Protein AF-A0A939NNY1-F1 (afdb_monomer_lite)

Secondary structure (DSSP, 8-state):
-HHHHHHHHHHHHHHHHHHHHHHHHHHHHHHHHT--GGG--HHHHHHHHHHHHHHHHHHHHHHHHHHHHHHTGGG---

InterPro domains:
  IPR019685 Protein of unknown function DUF2534 [PF10749] (2-75)

Organism: Klebsiella pneumoniae (NCBI:txid573)

Sequence (78 aa):
MKLQKYCLSLAVVFAIALAVVGRATFGGVVSEYNMPYSEWTTSMFFLQGAMVTVYSIVFTA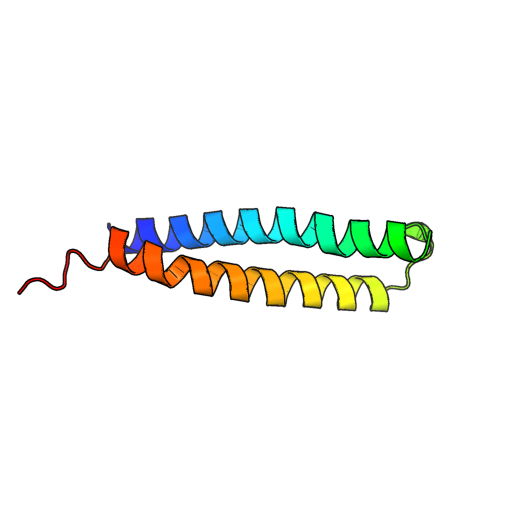LFAIPLGFIFLGADRQD

Structure (mmCIF, N/CA/C/O backbone):
data_AF-A0A939NNY1-F1
#
_entry.id   AF-A0A939NNY1-F1
#
loop_
_atom_site.group_PDB
_atom_site.id
_atom_site.type_symbol
_atom_site.label_atom_id
_atom_site.label_alt_id
_atom_site.label_comp_id
_atom_site.label_asym_id
_atom_site.label_entity_id
_atom_site.label_seq_id
_atom_site.pdbx_PDB_ins_code
_atom_site.Cartn_x
_atom_site.Cartn_y
_atom_site.Cartn_z
_atom_site.occupancy
_atom_site.B_iso_or_equiv
_atom_site.auth_seq_id
_atom_site.auth_comp_id
_atom_site.auth_asym_id
_atom_site.auth_atom_id
_atom_site.pdbx_PDB_model_num
ATOM 1 N N . MET A 1 1 ? -7.747 -7.392 25.759 1.00 63.88 1 MET A N 1
ATOM 2 C CA . MET A 1 1 ? -8.040 -8.273 24.597 1.00 63.88 1 MET A CA 1
ATOM 3 C C . MET A 1 1 ? -8.501 -7.513 23.343 1.00 63.88 1 MET A C 1
ATOM 5 O O . MET A 1 1 ? -8.103 -7.909 22.255 1.00 63.88 1 MET A O 1
ATOM 9 N N . LYS A 1 2 ? -9.300 -6.431 23.450 1.00 73.88 2 LYS A N 1
ATOM 10 C CA . LYS A 1 2 ? -9.788 -5.640 22.293 1.00 73.88 2 LYS A CA 1
ATOM 11 C C . LYS A 1 2 ? -8.668 -4.945 21.494 1.00 73.88 2 LYS A C 1
ATOM 13 O O . LYS A 1 2 ? -8.624 -5.100 20.281 1.00 73.88 2 LYS A O 1
ATOM 18 N N . LEU A 1 3 ? -7.703 -4.302 22.166 1.00 79.00 3 LEU A N 1
ATOM 19 C CA . LEU A 1 3 ? -6.553 -3.650 21.512 1.00 79.00 3 LEU A CA 1
ATOM 20 C C . LEU A 1 3 ? -5.692 -4.628 20.692 1.00 79.00 3 LEU A C 1
ATOM 22 O O . LEU A 1 3 ? -5.278 -4.314 19.586 1.00 79.00 3 LEU A O 1
ATOM 26 N N . GLN A 1 4 ? -5.480 -5.847 21.195 1.00 85.44 4 GLN A N 1
ATOM 27 C CA . GLN A 1 4 ? -4.748 -6.885 20.462 1.00 85.44 4 GLN A CA 1
ATOM 28 C C . GLN A 1 4 ? -5.491 -7.307 19.184 1.00 85.44 4 GLN A C 1
ATOM 30 O O . GLN A 1 4 ? -4.866 -7.479 18.142 1.00 85.44 4 GLN A O 1
ATOM 35 N N . LYS A 1 5 ? -6.826 -7.430 19.243 1.00 86.94 5 LYS A N 1
ATOM 36 C CA . LYS A 1 5 ? -7.667 -7.706 18.065 1.00 86.94 5 LYS A CA 1
ATOM 37 C C . LYS A 1 5 ? -7.653 -6.543 17.069 1.00 86.94 5 LYS A C 1
ATOM 39 O O . LYS A 1 5 ? -7.650 -6.791 15.871 1.00 86.94 5 LYS A O 1
ATOM 44 N N . TYR A 1 6 ? -7.595 -5.307 17.562 1.00 88.25 6 TYR A N 1
ATOM 45 C CA . TYR A 1 6 ? -7.469 -4.102 16.744 1.00 88.25 6 TYR A CA 1
ATOM 46 C C . TYR A 1 6 ? -6.111 -4.014 16.027 1.00 88.25 6 TYR A C 1
ATOM 48 O O . TYR A 1 6 ? -6.064 -3.796 14.822 1.00 88.25 6 TYR A O 1
ATOM 56 N N . CYS A 1 7 ? -4.996 -4.260 16.720 1.00 89.00 7 CYS A N 1
ATOM 57 C CA . CYS A 1 7 ? -3.684 -4.301 16.066 1.00 89.00 7 CYS A CA 1
ATOM 58 C C . CYS A 1 7 ? -3.597 -5.442 15.044 1.00 89.00 7 CYS A C 1
ATOM 60 O O . CYS A 1 7 ? -3.047 -5.255 13.960 1.00 89.00 7 CYS A O 1
ATOM 62 N N . LEU A 1 8 ? -4.169 -6.610 15.362 1.00 92.19 8 LEU A N 1
ATOM 63 C CA . LEU A 1 8 ? -4.225 -7.737 14.432 1.00 92.19 8 LEU A CA 1
ATOM 64 C C . LEU A 1 8 ? -5.062 -7.400 13.189 1.00 92.19 8 LEU A C 1
ATOM 66 O O . LEU A 1 8 ? -4.641 -7.715 12.079 1.00 92.19 8 LEU A O 1
ATOM 70 N N . SER A 1 9 ? -6.214 -6.741 13.346 1.00 91.25 9 SER A N 1
ATOM 71 C CA . SER A 1 9 ? -7.047 -6.348 12.205 1.00 91.25 9 SER A CA 1
ATOM 72 C C . SER A 1 9 ? -6.364 -5.294 11.332 1.00 91.25 9 SER A C 1
ATOM 74 O O . SER A 1 9 ? -6.394 -5.429 10.109 1.00 91.25 9 SER A O 1
ATOM 76 N N . LEU A 1 10 ? -5.662 -4.319 11.923 1.00 93.44 10 LEU A N 1
ATOM 77 C CA . LEU A 1 10 ? -4.821 -3.381 11.169 1.00 93.44 10 LEU A CA 1
ATOM 78 C C . LEU A 1 10 ? -3.716 -4.101 10.390 1.00 93.44 10 LEU A C 1
ATOM 80 O O . LEU A 1 10 ? -3.498 -3.790 9.222 1.00 93.44 10 LEU A O 1
ATOM 84 N N . ALA A 1 11 ? -3.034 -5.064 11.014 1.00 94.31 11 ALA A N 1
ATOM 85 C CA . ALA A 1 11 ? -1.974 -5.828 10.359 1.00 94.31 11 ALA A CA 1
ATOM 86 C C . ALA A 1 11 ? -2.508 -6.630 9.161 1.00 94.31 11 ALA A C 1
ATOM 88 O O . ALA A 1 11 ? -1.865 -6.676 8.114 1.00 94.31 11 ALA A O 1
ATOM 89 N N . VAL A 1 12 ? -3.706 -7.211 9.285 1.00 95.31 12 VAL A N 1
ATOM 90 C CA . VAL A 1 12 ? -4.376 -7.911 8.178 1.00 95.31 12 VAL A CA 1
ATOM 91 C C . VAL A 1 12 ? -4.735 -6.944 7.050 1.00 95.31 12 VAL A C 1
ATOM 93 O O . VAL A 1 12 ? -4.441 -7.236 5.892 1.00 95.31 12 VAL A O 1
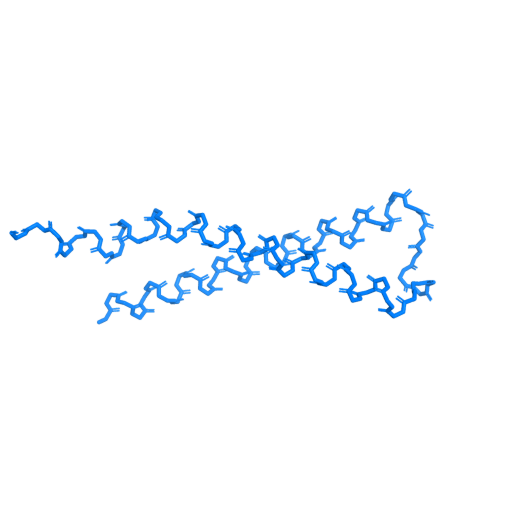ATOM 96 N N . VAL A 1 13 ? -5.314 -5.779 7.362 1.00 95.38 13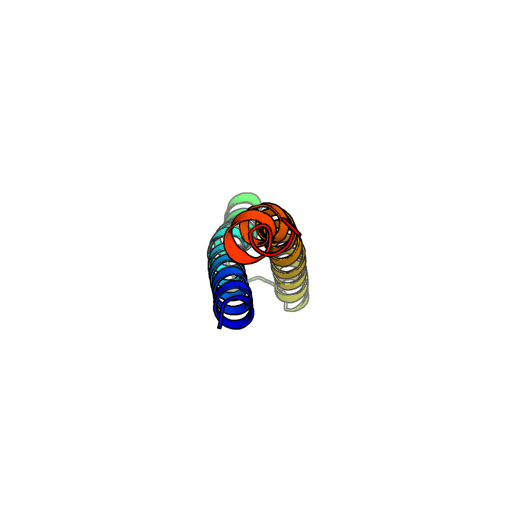 VAL A N 1
ATOM 97 C CA . VAL A 1 13 ? -5.616 -4.757 6.344 1.00 95.38 13 VAL A CA 1
ATOM 98 C C . VAL A 1 13 ? -4.343 -4.291 5.644 1.00 95.38 13 VAL A C 1
ATOM 100 O O . VAL A 1 13 ? -4.328 -4.204 4.419 1.00 95.38 13 VAL A O 1
ATOM 103 N N . PHE A 1 14 ? -3.265 -4.062 6.392 1.00 95.25 14 PHE A N 1
ATOM 104 C CA . PHE A 1 14 ? -1.978 -3.672 5.827 1.00 95.25 14 PHE A CA 1
ATOM 105 C C . PHE A 1 14 ? -1.406 -4.741 4.893 1.00 95.25 14 PHE A C 1
ATOM 107 O O . PHE A 1 14 ? -0.950 -4.415 3.799 1.00 95.25 14 PHE A O 1
ATOM 114 N N . ALA A 1 15 ? -1.484 -6.021 5.269 1.00 96.88 15 ALA A N 1
ATOM 115 C CA . ALA A 1 15 ? -1.045 -7.123 4.415 1.00 96.88 15 ALA A CA 1
ATOM 116 C C . ALA A 1 15 ? -1.866 -7.213 3.114 1.00 96.88 15 ALA A C 1
ATOM 118 O O . ALA A 1 15 ? -1.299 -7.392 2.035 1.00 96.88 15 ALA A O 1
ATOM 119 N N . ILE A 1 16 ? -3.190 -7.038 3.198 1.00 96.62 16 ILE A N 1
ATOM 120 C CA . ILE A 1 16 ? -4.071 -7.004 2.020 1.00 96.62 16 ILE A CA 1
ATOM 121 C C . ILE A 1 16 ? -3.731 -5.800 1.133 1.00 96.62 16 ILE A C 1
ATOM 123 O O . ILE A 1 16 ? -3.607 -5.950 -0.083 1.00 96.62 16 ILE A O 1
ATOM 127 N N . ALA A 1 17 ? -3.539 -4.621 1.730 1.00 96.44 17 ALA A N 1
ATOM 128 C CA . ALA A 1 17 ? -3.169 -3.409 1.010 1.00 96.44 17 ALA A CA 1
ATOM 129 C C . ALA A 1 17 ? -1.830 -3.585 0.280 1.00 96.44 17 ALA A C 1
ATOM 131 O O . ALA A 1 17 ? -1.766 -3.314 -0.916 1.00 96.44 17 ALA A O 1
ATOM 132 N N . LEU A 1 18 ? -0.807 -4.137 0.942 1.00 96.50 18 LEU A N 1
ATOM 133 C CA . LEU A 1 18 ? 0.483 -4.442 0.315 1.00 96.50 18 LEU A CA 1
ATOM 134 C C . LEU A 1 18 ? 0.339 -5.370 -0.893 1.00 96.50 18 LEU A C 1
ATOM 136 O O . LEU A 1 18 ? 0.957 -5.122 -1.928 1.00 96.50 18 LEU A O 1
ATOM 140 N N . ALA A 1 19 ? -0.482 -6.416 -0.790 1.00 96.00 19 ALA A N 1
ATOM 141 C CA . ALA A 1 19 ? -0.691 -7.351 -1.891 1.00 96.00 19 ALA A CA 1
ATOM 142 C C . ALA A 1 19 ? -1.395 -6.686 -3.088 1.00 96.00 19 ALA A C 1
ATOM 144 O O . ALA A 1 19 ? -0.945 -6.815 -4.230 1.00 96.00 19 ALA A O 1
ATOM 145 N N . VAL A 1 20 ? -2.481 -5.950 -2.835 1.00 96.44 20 VAL A N 1
ATOM 146 C CA . VAL A 1 20 ? -3.286 -5.309 -3.888 1.00 96.44 20 VAL A CA 1
ATOM 147 C C . VAL A 1 20 ? -2.522 -4.160 -4.541 1.00 96.44 20 VAL A C 1
ATOM 149 O O . VAL A 1 20 ? -2.405 -4.118 -5.768 1.00 96.44 20 VAL A O 1
ATOM 152 N N . VAL A 1 21 ? -1.970 -3.252 -3.733 1.00 96.50 21 VAL A N 1
ATOM 153 C CA . VAL A 1 21 ? -1.204 -2.098 -4.214 1.00 96.50 21 VAL A CA 1
ATOM 154 C C . VAL A 1 21 ? 0.083 -2.565 -4.882 1.00 96.50 21 VAL A C 1
ATOM 156 O O . VAL A 1 21 ? 0.392 -2.093 -5.967 1.00 96.50 21 VAL A O 1
ATOM 159 N N . GLY A 1 22 ? 0.789 -3.545 -4.311 1.00 95.44 22 GLY A N 1
ATOM 160 C CA . GLY A 1 22 ? 1.976 -4.138 -4.928 1.00 95.44 22 GLY A CA 1
ATOM 161 C C . GLY A 1 22 ? 1.687 -4.659 -6.333 1.00 95.44 22 GLY A C 1
ATOM 162 O O . GLY A 1 22 ? 2.345 -4.267 -7.296 1.00 95.44 22 GLY A O 1
ATOM 163 N N . ARG A 1 23 ? 0.642 -5.475 -6.484 1.00 94.44 23 ARG A N 1
ATOM 164 C CA . ARG A 1 23 ? 0.244 -6.004 -7.793 1.00 94.44 23 ARG A CA 1
ATOM 165 C C . ARG A 1 23 ? -0.145 -4.893 -8.772 1.00 94.44 23 ARG A C 1
ATOM 167 O O . ARG A 1 23 ? 0.196 -4.992 -9.949 1.00 94.44 23 ARG A O 1
ATOM 174 N N . ALA A 1 24 ? -0.838 -3.855 -8.305 1.00 94.94 24 ALA A N 1
ATOM 175 C CA . ALA A 1 24 ? -1.247 -2.723 -9.135 1.00 94.94 24 ALA A CA 1
ATOM 176 C C . ALA A 1 24 ? -0.061 -1.849 -9.571 1.00 94.94 24 ALA A C 1
ATOM 178 O O . ALA A 1 24 ? 0.053 -1.535 -10.751 1.00 94.94 24 ALA A O 1
ATOM 179 N N . THR A 1 25 ? 0.843 -1.498 -8.657 1.00 94.12 25 THR A N 1
ATOM 180 C CA . THR A 1 25 ? 2.003 -0.647 -8.943 1.00 94.12 25 THR A CA 1
ATOM 181 C C . THR A 1 25 ? 3.003 -1.357 -9.849 1.00 94.12 25 THR A C 1
ATOM 183 O O . THR A 1 25 ? 3.343 -0.841 -10.910 1.00 94.12 25 THR A O 1
ATOM 186 N N . PHE A 1 26 ? 3.451 -2.560 -9.478 1.00 91.81 26 PHE A N 1
ATOM 187 C CA . PHE A 1 26 ? 4.438 -3.291 -10.276 1.00 91.81 26 PHE A CA 1
ATOM 188 C C . PHE A 1 26 ? 3.857 -3.735 -11.625 1.00 91.81 26 PHE A C 1
ATOM 190 O O . PHE A 1 26 ? 4.474 -3.505 -12.664 1.00 91.81 26 PHE A O 1
ATOM 197 N N . GLY A 1 27 ? 2.638 -4.288 -11.630 1.00 91.06 27 GLY A N 1
ATOM 198 C CA . GLY A 1 27 ? 1.959 -4.694 -12.862 1.00 91.06 27 GLY A CA 1
ATOM 199 C C . GLY A 1 27 ? 1.613 -3.516 -13.775 1.00 91.06 27 GLY A C 1
ATOM 200 O O . GLY A 1 27 ? 1.738 -3.636 -14.991 1.00 91.06 27 GLY A O 1
ATOM 201 N N . GLY A 1 28 ? 1.236 -2.371 -13.199 1.00 90.88 28 GLY A N 1
ATOM 202 C CA . GLY A 1 28 ? 0.955 -1.147 -13.945 1.00 90.88 28 GLY A CA 1
ATOM 203 C C . GLY A 1 28 ? 2.182 -0.642 -14.693 1.00 90.88 28 GLY A C 1
ATOM 204 O O . GLY A 1 28 ? 2.095 -0.380 -15.882 1.00 90.88 28 GLY A O 1
ATOM 205 N N . VAL A 1 29 ? 3.347 -0.597 -14.045 1.00 91.00 29 VAL A N 1
ATOM 206 C CA . VAL A 1 29 ? 4.593 -0.126 -14.678 1.00 91.00 29 VAL A CA 1
ATOM 207 C C . VAL A 1 29 ? 5.050 -1.076 -15.785 1.00 91.00 29 VAL A C 1
ATOM 209 O O . VAL A 1 29 ? 5.437 -0.614 -16.855 1.00 91.00 29 VAL A O 1
ATOM 212 N N . VAL A 1 30 ? 4.968 -2.395 -15.572 1.00 91.69 30 VAL A N 1
ATOM 213 C CA . VAL A 1 30 ? 5.293 -3.370 -16.630 1.00 91.69 30 VAL A CA 1
ATOM 214 C C . VAL A 1 30 ? 4.360 -3.206 -17.828 1.00 91.69 30 VAL A C 1
ATOM 216 O O . VAL A 1 30 ? 4.827 -3.22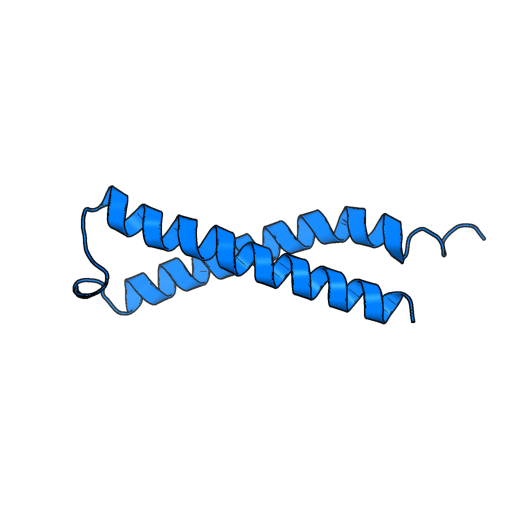7 -18.963 1.00 91.69 30 VAL A O 1
ATOM 219 N N . SER A 1 31 ? 3.059 -3.024 -17.585 1.00 92.25 31 SER A N 1
ATOM 220 C CA . SER A 1 31 ? 2.069 -2.846 -18.650 1.00 92.25 31 SER A CA 1
ATOM 221 C C . SER A 1 31 ? 2.228 -1.515 -19.387 1.00 92.25 31 SER A C 1
ATOM 223 O O . SER A 1 31 ? 2.078 -1.484 -20.603 1.00 92.25 31 SER A O 1
ATOM 225 N N . GLU A 1 32 ? 2.506 -0.431 -18.664 1.00 91.00 32 GLU A N 1
ATOM 226 C CA . GLU A 1 32 ? 2.587 0.929 -19.209 1.00 91.00 32 GLU A CA 1
ATOM 227 C C . GLU A 1 32 ? 3.835 1.110 -20.075 1.00 91.00 32 GLU A C 1
ATOM 229 O O . GLU A 1 32 ? 3.772 1.658 -21.172 1.00 91.00 32 GLU A O 1
ATOM 234 N N . TYR A 1 33 ? 4.979 0.614 -19.599 1.00 89.81 33 TYR A N 1
ATOM 235 C CA . TYR A 1 33 ? 6.259 0.777 -20.289 1.00 89.81 33 TYR A CA 1
ATOM 236 C C . TYR A 1 33 ? 6.640 -0.427 -21.158 1.00 89.81 33 TYR A C 1
ATOM 238 O O . TYR A 1 33 ? 7.696 -0.402 -21.786 1.00 89.81 33 TYR A O 1
ATOM 246 N N . ASN A 1 34 ? 5.818 -1.486 -21.184 1.00 90.62 34 ASN A N 1
ATOM 247 C CA . ASN A 1 34 ? 6.105 -2.769 -21.842 1.00 90.62 34 ASN A CA 1
ATOM 248 C C . ASN A 1 34 ? 7.511 -3.319 -21.504 1.00 90.62 34 ASN A C 1
ATOM 250 O O . ASN A 1 34 ? 8.168 -3.940 -22.337 1.00 90.62 34 ASN A O 1
ATOM 254 N N . MET A 1 35 ? 7.981 -3.050 -20.279 1.00 90.88 35 MET A N 1
ATOM 255 C CA . MET A 1 35 ? 9.340 -3.336 -19.816 1.00 90.88 35 MET A CA 1
ATOM 256 C C . MET A 1 35 ? 9.292 -4.435 -18.746 1.00 90.88 35 MET A C 1
ATOM 258 O O . MET A 1 35 ? 8.790 -4.183 -17.641 1.00 90.88 35 MET A O 1
ATOM 262 N N . PRO A 1 36 ? 9.790 -5.653 -19.034 1.00 92.69 36 PRO A N 1
ATOM 263 C CA . PRO A 1 36 ? 9.746 -6.763 -18.089 1.00 92.69 36 PRO A CA 1
ATOM 264 C C . PRO A 1 36 ? 10.647 -6.501 -16.877 1.00 92.69 36 PRO A C 1
ATOM 266 O O . PRO A 1 36 ? 11.641 -5.784 -16.965 1.00 92.69 36 PRO A O 1
ATOM 269 N N . TYR A 1 37 ? 10.351 -7.148 -15.744 1.00 89.25 37 TYR A N 1
ATOM 270 C CA . TYR A 1 37 ? 11.112 -6.970 -14.497 1.00 89.25 37 TYR A CA 1
ATOM 271 C C . TYR A 1 37 ? 12.621 -7.240 -14.636 1.00 89.25 37 TYR A C 1
ATOM 273 O O . TYR A 1 37 ? 13.408 -6.696 -13.871 1.00 89.25 37 TYR A O 1
ATOM 281 N N . SER A 1 38 ? 13.044 -8.060 -15.601 1.00 91.56 38 SER A N 1
ATOM 282 C CA . SER A 1 38 ? 14.462 -8.339 -15.870 1.00 91.56 38 SER A CA 1
ATOM 283 C C . SER A 1 38 ? 15.249 -7.123 -16.363 1.00 91.56 38 SER A C 1
ATOM 285 O O . SER A 1 38 ? 16.468 -7.101 -16.232 1.00 91.56 38 SER A O 1
ATOM 287 N N . GLU A 1 39 ? 14.568 -6.132 -16.938 1.00 92.81 39 GLU A N 1
ATOM 288 C CA . GLU A 1 39 ? 15.178 -4.911 -17.480 1.00 92.81 39 GLU A CA 1
ATOM 289 C C . GLU A 1 39 ? 15.154 -3.748 -16.482 1.00 92.81 39 GLU A C 1
ATOM 291 O O . GLU A 1 39 ? 15.700 -2.674 -16.738 1.00 92.81 39 GLU A O 1
ATOM 296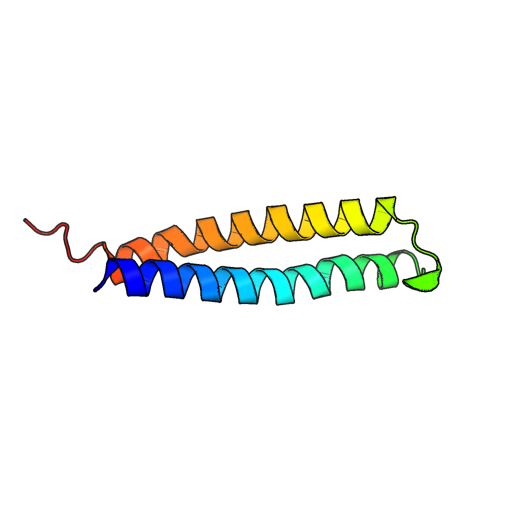 N N . TRP A 1 40 ? 14.529 -3.948 -15.323 1.00 94.00 40 TRP A N 1
ATOM 297 C CA . TRP A 1 40 ? 14.393 -2.901 -14.328 1.00 94.00 40 TRP A CA 1
ATOM 298 C C . TRP A 1 40 ? 15.700 -2.677 -13.580 1.00 94.00 40 TRP A C 1
ATOM 300 O O . TRP A 1 40 ? 16.350 -3.599 -13.086 1.00 94.00 40 TRP A O 1
ATOM 310 N N . THR A 1 41 ? 16.041 -1.404 -13.414 1.00 94.19 41 THR A N 1
ATOM 311 C CA . THR A 1 41 ? 17.140 -1.009 -12.534 1.00 94.19 41 THR A CA 1
ATOM 312 C C . THR A 1 41 ? 16.759 -1.216 -11.067 1.00 94.19 41 THR A C 1
ATOM 314 O O . THR A 1 41 ? 15.593 -1.096 -10.682 1.00 94.19 41 THR A O 1
ATOM 317 N N . THR A 1 42 ? 17.749 -1.439 -10.201 1.00 93.50 42 THR A N 1
ATOM 318 C CA . THR A 1 42 ? 17.537 -1.536 -8.744 1.00 93.50 42 THR A CA 1
ATOM 319 C C . THR A 1 42 ? 16.801 -0.315 -8.184 1.00 93.50 42 THR A C 1
ATOM 321 O O . THR A 1 42 ? 15.946 -0.444 -7.308 1.00 93.50 42 THR A O 1
ATOM 324 N N . SER A 1 43 ? 17.080 0.876 -8.723 1.00 93.94 43 SER A N 1
ATOM 325 C CA . SER A 1 43 ? 16.410 2.119 -8.333 1.00 93.94 43 SER A CA 1
ATOM 326 C C . SER A 1 43 ? 14.917 2.109 -8.656 1.00 93.94 43 SER A C 1
ATOM 328 O O . SER A 1 43 ? 14.132 2.598 -7.848 1.00 93.94 43 SER A O 1
ATOM 330 N N . MET A 1 44 ? 14.501 1.520 -9.782 1.00 93.81 44 MET A N 1
ATOM 331 C CA . MET A 1 44 ? 13.081 1.373 -10.120 1.00 93.81 44 MET A CA 1
ATOM 332 C C . MET A 1 44 ? 12.364 0.461 -9.126 1.00 93.81 44 MET A C 1
ATOM 334 O O . MET A 1 44 ? 11.304 0.832 -8.626 1.00 93.81 44 MET A O 1
ATOM 338 N N . PHE A 1 45 ? 12.961 -0.677 -8.761 1.00 93.88 45 PHE A N 1
ATOM 339 C CA . PHE A 1 45 ? 12.396 -1.545 -7.723 1.00 93.88 45 PHE A CA 1
ATOM 340 C C . PHE A 1 45 ? 12.242 -0.821 -6.387 1.00 93.88 45 PHE A C 1
ATOM 342 O O . PHE A 1 45 ? 11.207 -0.952 -5.735 1.00 93.88 45 PHE A O 1
ATOM 349 N N . PHE A 1 46 ? 13.239 -0.023 -5.998 1.00 95.00 46 PHE A N 1
ATOM 350 C CA . PHE A 1 46 ? 13.172 0.758 -4.769 1.00 95.00 46 PHE A CA 1
ATOM 351 C C . PHE A 1 46 ? 12.067 1.819 -4.823 1.00 95.00 46 PHE A C 1
ATOM 353 O O . PHE A 1 46 ? 11.295 1.943 -3.875 1.00 95.00 46 PHE A O 1
ATOM 360 N N . LEU A 1 47 ? 11.948 2.548 -5.938 1.00 94.81 47 LEU A N 1
ATOM 361 C CA . LEU A 1 47 ? 10.930 3.587 -6.101 1.00 94.81 47 LEU A CA 1
ATOM 362 C C . LEU A 1 47 ? 9.514 3.001 -6.059 1.00 94.81 47 LEU A C 1
ATOM 364 O O . LEU A 1 47 ? 8.661 3.510 -5.332 1.00 94.81 47 LEU A O 1
ATOM 368 N N . GLN A 1 48 ? 9.281 1.901 -6.783 1.00 94.25 48 GLN A N 1
ATOM 369 C CA . GLN A 1 48 ? 7.983 1.227 -6.765 1.00 94.25 48 GLN A CA 1
ATOM 370 C C . GLN A 1 48 ? 7.695 0.602 -5.398 1.00 94.25 48 GLN A C 1
ATOM 372 O O . GLN A 1 48 ? 6.584 0.727 -4.890 1.00 94.25 48 GLN A O 1
ATOM 377 N N . GLY A 1 49 ? 8.697 0.016 -4.741 1.00 94.88 49 GLY A N 1
ATOM 378 C CA . GLY A 1 49 ? 8.568 -0.480 -3.370 1.00 94.88 49 GLY A CA 1
ATOM 379 C C . GLY A 1 49 ? 8.208 0.622 -2.366 1.00 94.88 49 GLY A C 1
ATOM 380 O O . GLY A 1 49 ? 7.326 0.431 -1.523 1.00 94.88 49 GLY A O 1
ATOM 381 N N . ALA A 1 50 ? 8.829 1.798 -2.479 1.00 96.25 50 ALA A N 1
ATOM 382 C CA . ALA A 1 50 ? 8.509 2.961 -1.656 1.00 96.25 50 ALA A CA 1
ATOM 383 C C . ALA A 1 50 ? 7.074 3.447 -1.910 1.00 96.25 50 ALA A C 1
ATOM 385 O O . ALA A 1 50 ? 6.327 3.674 -0.956 1.00 96.25 50 ALA A O 1
ATOM 386 N N . MET A 1 51 ? 6.659 3.527 -3.177 1.00 95.88 51 MET A N 1
ATOM 387 C CA . MET A 1 51 ? 5.294 3.894 -3.563 1.00 95.88 51 MET A CA 1
ATOM 388 C C . MET A 1 51 ? 4.260 2.933 -2.954 1.00 95.88 51 MET A C 1
ATOM 390 O O . MET A 1 51 ? 3.316 3.371 -2.295 1.00 95.88 51 MET A O 1
ATOM 394 N N . VAL A 1 52 ? 4.483 1.621 -3.091 1.00 97.31 52 VAL A N 1
ATOM 395 C CA . VAL A 1 52 ? 3.617 0.577 -2.519 1.00 97.31 52 VAL A CA 1
ATOM 396 C C . VAL A 1 52 ? 3.537 0.699 -1.001 1.00 97.31 52 VAL A C 1
ATOM 398 O O . VAL A 1 52 ? 2.449 0.593 -0.431 1.00 97.31 52 VAL A O 1
ATOM 401 N N . THR A 1 53 ? 4.666 0.963 -0.343 1.00 95.38 53 THR A N 1
ATOM 402 C CA . THR A 1 53 ? 4.730 1.119 1.115 1.00 95.38 53 THR A CA 1
ATOM 403 C C . THR A 1 53 ? 3.909 2.319 1.578 1.00 95.38 53 THR A C 1
ATOM 405 O O . THR A 1 53 ? 3.035 2.170 2.433 1.00 95.38 53 THR A O 1
ATOM 408 N N . VAL A 1 54 ? 4.136 3.494 0.983 1.00 97.06 54 VAL A N 1
ATOM 409 C CA . VAL A 1 54 ? 3.425 4.731 1.342 1.00 97.06 54 VAL A CA 1
ATOM 410 C C . VAL A 1 54 ? 1.923 4.568 1.137 1.00 97.06 54 VAL A C 1
ATOM 412 O O . VAL A 1 54 ? 1.142 4.854 2.044 1.00 97.06 54 VAL A O 1
ATOM 415 N N . TYR A 1 55 ? 1.503 4.050 -0.014 1.00 95.94 55 TYR A N 1
ATOM 416 C CA . TYR A 1 55 ? 0.083 3.851 -0.292 1.00 95.94 55 TYR A CA 1
ATOM 417 C C . TYR A 1 55 ? -0.557 2.828 0.642 1.00 95.94 55 TYR A C 1
ATOM 419 O O . TYR A 1 55 ? -1.656 3.069 1.141 1.00 95.94 55 TYR A O 1
ATOM 427 N N . SER A 1 56 ? 0.133 1.734 0.961 1.00 95.69 56 SER A N 1
ATOM 428 C CA . SER A 1 56 ? -0.393 0.727 1.890 1.00 95.69 56 SER A CA 1
ATOM 429 C C . SER A 1 56 ? -0.558 1.281 3.308 1.00 95.69 56 SER A C 1
ATOM 431 O O . SER A 1 56 ? -1.546 0.963 3.975 1.00 95.69 56 SER A O 1
ATOM 433 N N . ILE A 1 57 ? 0.350 2.159 3.755 1.00 95.44 57 ILE A N 1
ATOM 434 C CA . ILE A 1 57 ? 0.216 2.880 5.030 1.00 95.44 57 ILE A CA 1
ATOM 435 C C . ILE A 1 57 ? -1.010 3.794 4.998 1.00 95.44 57 ILE A C 1
ATOM 437 O O . ILE A 1 57 ? -1.820 3.744 5.922 1.00 95.44 57 ILE A O 1
ATOM 441 N N . VAL A 1 58 ? -1.181 4.592 3.940 1.00 96.44 58 VAL A N 1
ATOM 442 C CA . VAL A 1 58 ? -2.319 5.519 3.811 1.00 96.44 58 VAL A CA 1
ATOM 443 C C . VAL A 1 58 ? -3.647 4.764 3.821 1.00 96.44 58 VAL A C 1
ATOM 445 O O . VAL A 1 58 ? -4.536 5.113 4.596 1.00 96.44 58 VAL A O 1
ATOM 448 N N . PHE A 1 59 ? -3.778 3.692 3.035 1.00 94.12 59 PHE A N 1
ATOM 449 C CA . PHE A 1 59 ? -4.982 2.858 3.053 1.00 94.12 59 PHE A CA 1
ATOM 450 C C . PHE A 1 59 ? -5.241 2.270 4.440 1.00 94.12 59 PHE A C 1
ATOM 452 O O . PHE A 1 59 ? -6.358 2.349 4.946 1.00 94.12 59 PHE A O 1
ATOM 459 N N . THR A 1 60 ? -4.210 1.744 5.096 1.00 94.50 60 THR A N 1
ATOM 460 C CA . THR A 1 60 ? -4.352 1.179 6.444 1.00 94.50 60 THR A CA 1
ATOM 461 C C . THR A 1 60 ? -4.767 2.237 7.462 1.00 94.50 60 THR A C 1
ATOM 463 O O . THR A 1 60 ? -5.632 1.966 8.288 1.00 94.50 60 THR A O 1
ATOM 466 N N . ALA A 1 61 ? -4.223 3.453 7.382 1.00 93.75 61 ALA A N 1
ATOM 467 C CA . ALA A 1 61 ? -4.609 4.566 8.245 1.00 93.75 61 ALA A CA 1
ATOM 468 C C . ALA A 1 61 ? -6.070 4.993 8.016 1.00 93.75 61 ALA A C 1
ATOM 470 O O . ALA A 1 61 ? -6.796 5.233 8.980 1.00 93.75 61 ALA A O 1
ATOM 471 N N . LEU A 1 62 ? -6.533 5.015 6.761 1.00 94.88 62 LEU A N 1
ATOM 472 C CA . LEU A 1 62 ? -7.939 5.278 6.439 1.00 94.88 62 LEU A CA 1
ATOM 473 C C . LEU A 1 62 ? -8.868 4.214 7.038 1.00 94.88 62 LEU A C 1
ATOM 475 O O . LEU A 1 62 ? -9.899 4.562 7.609 1.00 94.88 62 LEU A O 1
ATOM 479 N N . PHE A 1 63 ? -8.490 2.933 6.973 1.00 92.19 63 PHE A N 1
ATOM 480 C CA . PHE A 1 63 ? -9.248 1.833 7.587 1.00 92.19 63 PHE A CA 1
ATOM 481 C C . PHE A 1 63 ? -9.099 1.757 9.111 1.00 92.19 63 PHE A C 1
ATOM 483 O O . PHE A 1 63 ? -9.976 1.214 9.785 1.00 92.19 63 PHE A O 1
ATOM 490 N N . ALA A 1 64 ? -8.041 2.335 9.679 1.00 90.88 64 ALA A N 1
ATOM 491 C CA . ALA A 1 64 ? -7.851 2.397 11.122 1.00 90.88 64 ALA A CA 1
ATOM 492 C C . ALA A 1 64 ? -8.960 3.204 11.810 1.00 90.88 64 ALA A C 1
ATOM 494 O O . ALA A 1 64 ? -9.344 2.873 12.927 1.00 90.88 64 ALA A O 1
ATOM 495 N N . ILE A 1 65 ? -9.535 4.201 11.130 1.00 90.88 65 ILE A N 1
ATOM 496 C CA . ILE A 1 65 ? -10.643 5.015 11.648 1.00 90.88 65 ILE A CA 1
ATOM 497 C C . ILE A 1 65 ? -11.902 4.157 11.902 1.00 90.88 65 ILE A C 1
ATOM 499 O O . ILE A 1 65 ? -12.309 4.046 13.062 1.00 90.88 65 ILE A O 1
ATOM 503 N N . PRO A 1 66 ? -12.524 3.503 10.895 1.00 89.56 66 PRO A N 1
ATOM 504 C CA . PRO A 1 66 ? -13.704 2.669 11.120 1.00 89.56 66 PRO A CA 1
ATOM 505 C C . PRO A 1 66 ? -13.408 1.458 12.013 1.00 89.56 66 PRO A C 1
ATOM 507 O O . PRO A 1 66 ? -14.232 1.113 12.859 1.00 89.56 66 PRO A O 1
ATOM 510 N N . LEU A 1 67 ? -12.227 0.839 11.899 1.00 87.50 67 LEU A N 1
ATOM 511 C CA . LEU A 1 67 ? -11.832 -0.249 12.800 1.00 87.50 67 LEU A CA 1
ATOM 512 C C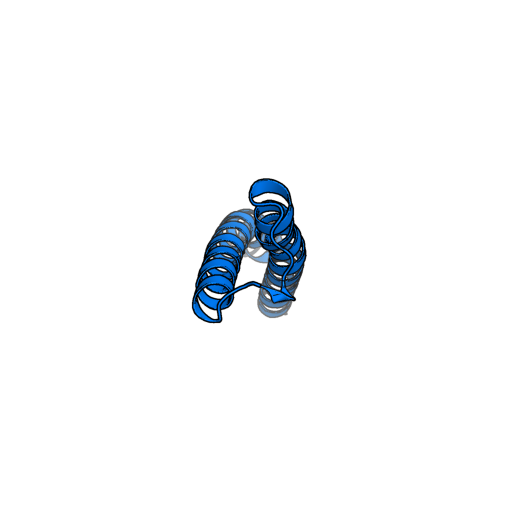 . LEU A 1 67 ? -11.685 0.234 14.247 1.00 87.50 67 LEU A C 1
ATOM 514 O O . LEU A 1 67 ? -12.048 -0.491 15.174 1.00 87.50 67 LEU A O 1
ATOM 518 N N . GLY A 1 68 ? -11.200 1.458 14.447 1.00 86.44 68 GLY A N 1
ATOM 519 C CA . GLY A 1 68 ? -11.109 2.099 15.751 1.00 86.44 68 GLY A CA 1
ATOM 520 C C . GLY A 1 68 ? -12.491 2.284 16.365 1.00 86.44 68 GLY A C 1
ATOM 521 O O . GLY A 1 68 ? -12.695 1.917 17.519 1.00 86.44 68 GLY A O 1
ATOM 522 N N . PHE A 1 69 ? -13.478 2.734 15.586 1.00 86.50 69 PHE A N 1
ATOM 523 C CA . PHE A 1 69 ? -14.867 2.803 16.051 1.00 86.50 69 PHE A CA 1
ATOM 524 C C . PHE A 1 69 ? -15.440 1.425 16.416 1.00 86.50 69 PHE A C 1
ATOM 526 O O . PHE A 1 69 ? -16.050 1.291 17.474 1.00 86.50 69 PHE A O 1
ATOM 533 N N . ILE A 1 70 ? -15.202 0.392 15.602 1.00 84.69 70 ILE A N 1
ATOM 534 C CA . ILE A 1 70 ? -15.732 -0.965 15.836 1.00 84.69 70 ILE A CA 1
ATOM 535 C C . ILE A 1 70 ? -15.115 -1.624 17.079 1.00 84.69 70 ILE A C 1
ATOM 537 O O . ILE A 1 70 ? -15.825 -2.234 17.876 1.00 84.69 70 ILE A O 1
ATOM 541 N N . PHE A 1 71 ? -13.792 -1.540 17.244 1.00 82.62 71 PHE A N 1
ATOM 542 C CA . PHE A 1 71 ? -13.082 -2.268 18.303 1.00 82.62 71 PHE A CA 1
ATOM 543 C C . PHE A 1 71 ? -12.862 -1.452 19.582 1.00 82.62 71 PHE A C 1
ATOM 545 O O . PHE A 1 71 ? -12.786 -2.053 20.656 1.00 82.62 71 PHE A O 1
ATOM 552 N N . LEU A 1 72 ? -12.740 -0.125 19.474 1.00 76.19 72 LEU A N 1
ATOM 553 C CA . LEU A 1 72 ? -12.357 0.783 20.565 1.00 76.19 72 LEU A CA 1
ATOM 554 C C . LEU A 1 72 ? -13.445 1.822 20.900 1.00 76.19 72 LEU A C 1
ATOM 556 O O . LEU A 1 72 ? -13.498 2.306 22.025 1.00 76.19 72 LEU A O 1
ATOM 560 N N . GLY A 1 73 ? -14.347 2.144 19.965 1.00 65.44 73 GLY A N 1
ATOM 561 C CA . GLY A 1 73 ? -15.442 3.103 20.179 1.00 65.44 73 GLY A CA 1
ATOM 562 C C . GLY A 1 73 ? -16.481 2.661 21.217 1.00 65.44 73 GLY A C 1
ATOM 563 O O . GLY A 1 73 ? -17.142 3.506 21.811 1.00 65.44 73 GLY A O 1
ATOM 564 N N . ALA A 1 74 ? -16.578 1.359 21.499 1.00 58.31 74 ALA A N 1
ATOM 565 C CA . ALA A 1 74 ? -17.442 0.816 22.550 1.00 58.31 74 ALA A CA 1
ATOM 566 C C . ALA A 1 74 ? -16.942 1.088 23.986 1.00 58.31 74 ALA A C 1
ATOM 568 O O . ALA A 1 74 ? -17.666 0.787 24.926 1.00 58.31 74 ALA A O 1
ATOM 569 N N . ASP A 1 75 ? -15.722 1.613 24.169 1.00 56.19 75 ASP A N 1
ATOM 570 C CA . ASP A 1 75 ? -15.165 1.969 25.488 1.00 56.19 75 ASP A CA 1
ATOM 571 C C . ASP A 1 75 ? -15.353 3.471 25.821 1.00 56.19 75 ASP A C 1
ATOM 573 O O . ASP A 1 75 ? -14.756 3.969 26.768 1.00 56.19 75 ASP A O 1
ATOM 577 N N . ARG A 1 76 ? -16.128 4.231 25.025 1.00 53.03 76 ARG A N 1
ATOM 578 C CA . ARG A 1 76 ? -16.293 5.692 25.180 1.00 53.03 76 ARG A CA 1
ATOM 579 C C . ARG A 1 76 ? -17.720 6.121 25.552 1.00 53.03 76 ARG A C 1
ATOM 581 O O . ARG A 1 76 ? -18.157 7.200 25.153 1.00 53.03 76 ARG A O 1
ATOM 588 N N . GLN A 1 77 ? -18.440 5.260 26.265 1.00 46.31 77 GLN A N 1
ATOM 589 C CA . GLN A 1 77 ? -19.813 5.482 26.717 1.00 46.31 77 GLN A CA 1
ATOM 590 C C . GLN A 1 77 ? -19.868 5.446 28.252 1.00 46.31 77 GLN A C 1
ATOM 592 O O . GLN A 1 77 ? -20.626 4.674 28.830 1.00 46.31 77 GLN A O 1
ATOM 597 N N . ASP A 1 78 ? -19.045 6.294 28.870 1.00 42.22 78 ASP A N 1
ATOM 598 C CA . ASP A 1 78 ? -18.985 6.536 30.313 1.00 42.22 78 ASP A CA 1
ATOM 599 C C . ASP A 1 78 ? -19.210 8.036 30.558 1.00 42.22 78 ASP A C 1
ATOM 601 O O . ASP A 1 78 ? -18.455 8.845 29.960 1.00 42.22 78 ASP A O 1
#

pLDDT: mean 88.83, std 11.74, range [42.22, 97.31]

Foldseek 3Di:
DLVVVLVVVLVVLLVVLLVVLLCCLVVVVCVVVVDDPVRDDPVNVVVSVVVSNVRSVVRSVVVSVVSCCVRPVVVPPD

Radius of gyration: 17.01 Å; chains: 1; bounding box: 37×15×52 Å